Protein AF-A0A1X7IU80-F1 (afdb_monomer_lite)

Secondary structure (DSSP, 8-state):
-EES--HHHHHHHHHHHHHT--EEEEEEE--TTSTT--EEEEEE-S-HHHHHHHHHHTT--GGG----------

pLDDT: mean 88.37, std 14.2, range [38.53, 97.31]

Radius of gyration: 13.6 Å; chains: 1; bounding box: 28×28×36 Å

Foldseek 3Di:
DWDDDDPVNVVVQVVCQVVFHFGKDKTFDDDPVDPPRGMDMDTHHPPLVVVCVVCVVVVRHSVPPDDDDPDDDD

Sequence (74 aa):
MAF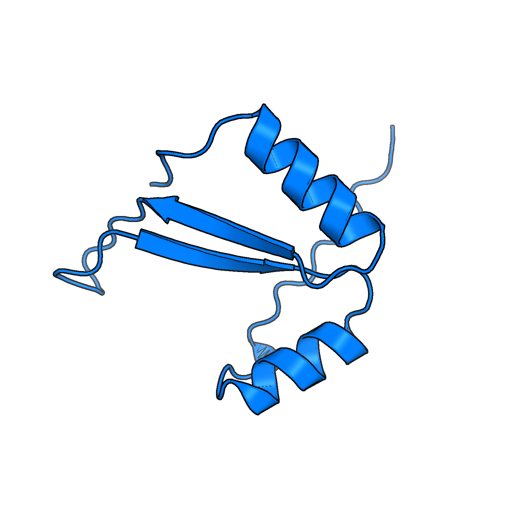GVTRQELTAWKEAVLRGELAFITHYWLDERFPGITTVTKVGCRDILRLAVWCEQHQLPAQYIHLRPSIPSL

Organism: NCBI:txid1852522

Structure (mmCIF, N/CA/C/O backbone):
data_AF-A0A1X7IU80-F1
#
_entry.id   AF-A0A1X7IU80-F1
#
loop_
_atom_site.group_PDB
_atom_site.id
_atom_site.type_symbol
_atom_site.label_atom_id
_atom_site.label_alt_id
_atom_site.label_comp_id
_atom_site.label_asym_id
_atom_site.label_entity_id
_atom_site.label_seq_id
_atom_site.pdbx_PDB_ins_code
_atom_site.Cartn_x
_atom_site.Cartn_y
_atom_site.Cartn_z
_atom_site.occupancy
_atom_site.B_iso_or_equiv
_atom_site.auth_seq_id
_atom_site.auth_comp_id
_atom_site.auth_asym_id
_atom_site.auth_atom_id
_atom_site.pdbx_PDB_model_num
ATOM 1 N N . MET A 1 1 ? 14.737 -3.211 -5.667 1.00 56.19 1 MET A N 1
ATOM 2 C CA . MET A 1 1 ? 15.009 -1.750 -5.661 1.00 56.19 1 MET A CA 1
ATOM 3 C C . MET A 1 1 ? 13.726 -1.014 -6.042 1.00 56.19 1 MET A C 1
ATOM 5 O O . MET A 1 1 ? 12.982 -1.567 -6.838 1.00 56.19 1 MET A O 1
ATOM 9 N N . ALA A 1 2 ? 13.432 0.153 -5.458 1.00 63.22 2 ALA A N 1
ATOM 10 C CA . ALA A 1 2 ? 12.188 0.902 -5.687 1.00 63.22 2 ALA A CA 1
ATOM 11 C C . ALA A 1 2 ? 12.505 2.310 -6.220 1.00 63.22 2 ALA A C 1
ATOM 13 O O . ALA A 1 2 ? 13.242 3.041 -5.562 1.00 63.22 2 ALA A O 1
ATOM 14 N N . PHE A 1 3 ? 11.977 2.687 -7.388 1.00 80.31 3 PHE A N 1
ATOM 15 C CA . PHE A 1 3 ? 12.183 4.011 -7.998 1.00 80.31 3 PHE A CA 1
ATOM 16 C C . PHE A 1 3 ? 10.944 4.467 -8.788 1.00 80.31 3 PHE A C 1
ATOM 18 O O . PHE A 1 3 ? 10.011 3.694 -8.986 1.00 80.31 3 PHE A O 1
ATOM 25 N N . GLY A 1 4 ? 10.903 5.733 -9.210 1.00 88.06 4 GLY A N 1
ATOM 26 C CA . GLY A 1 4 ? 9.759 6.298 -9.944 1.00 88.06 4 GLY A CA 1
ATOM 27 C C . GLY A 1 4 ? 8.614 6.803 -9.069 1.00 88.06 4 GLY A C 1
ATOM 28 O O . GLY A 1 4 ? 7.488 6.878 -9.538 1.00 88.06 4 GLY A O 1
ATOM 29 N N . VAL A 1 5 ? 8.901 7.143 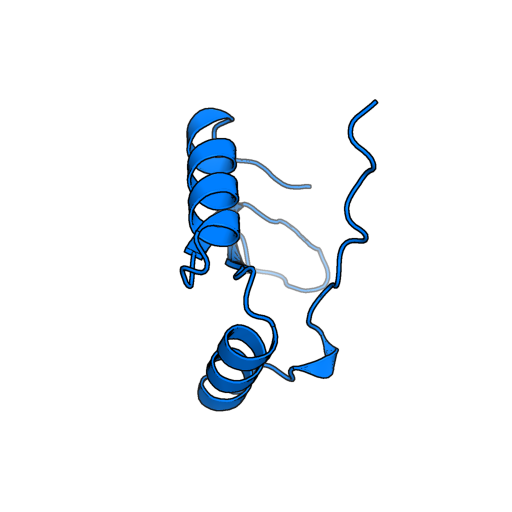-7.810 1.00 92.56 5 VAL A N 1
ATOM 30 C CA . VAL A 1 5 ? 7.986 7.896 -6.952 1.00 92.56 5 VAL A CA 1
ATOM 31 C C . VAL A 1 5 ? 8.746 9.007 -6.241 1.00 92.56 5 VAL A C 1
ATOM 33 O O . VAL A 1 5 ? 9.847 8.800 -5.722 1.00 92.56 5 VAL A O 1
ATOM 36 N N . THR A 1 6 ? 8.181 10.205 -6.250 1.00 93.94 6 THR A N 1
ATOM 37 C CA . THR A 1 6 ? 8.757 11.383 -5.610 1.00 93.94 6 THR A CA 1
ATOM 38 C C . THR A 1 6 ? 8.526 11.358 -4.100 1.00 93.94 6 THR A C 1
ATOM 40 O O . THR A 1 6 ? 7.643 10.675 -3.572 1.00 93.94 6 THR A O 1
ATOM 43 N N . ARG A 1 7 ? 9.311 12.158 -3.367 1.00 93.50 7 ARG A N 1
ATOM 44 C CA . ARG A 1 7 ? 9.085 12.353 -1.926 1.00 93.50 7 ARG A CA 1
ATOM 45 C C . ARG A 1 7 ? 7.699 12.928 -1.644 1.00 93.50 7 ARG A C 1
ATOM 47 O O . ARG A 1 7 ? 7.086 12.536 -0.660 1.00 93.50 7 ARG A O 1
ATOM 54 N N . GLN A 1 8 ? 7.216 13.826 -2.501 1.00 95.75 8 GLN A N 1
ATOM 55 C CA . GLN A 1 8 ? 5.923 14.479 -2.328 1.00 95.75 8 GLN A CA 1
ATOM 56 C C . GLN A 1 8 ? 4.766 13.490 -2.492 1.00 95.75 8 GLN A C 1
ATOM 58 O O . GLN A 1 8 ? 3.889 13.450 -1.636 1.00 95.75 8 GLN A O 1
ATOM 63 N N . GLU A 1 9 ? 4.804 12.634 -3.517 1.00 95.81 9 GLU A N 1
ATOM 64 C CA . GLU A 1 9 ? 3.810 11.567 -3.709 1.00 95.81 9 GLU A CA 1
ATOM 65 C C . GLU A 1 9 ? 3.821 10.572 -2.546 1.00 95.81 9 GLU A C 1
ATOM 67 O O . GLU A 1 9 ? 2.767 10.184 -2.043 1.00 95.81 9 GLU A O 1
ATOM 72 N N . LEU A 1 10 ? 5.010 10.199 -2.060 1.00 94.81 10 LEU A N 1
ATOM 73 C CA . LEU A 1 10 ? 5.129 9.306 -0.911 1.00 94.81 10 LEU A CA 1
ATOM 74 C C . LEU A 1 10 ? 4.567 9.937 0.372 1.00 94.81 10 LEU A C 1
ATOM 76 O O . LEU A 1 10 ? 3.939 9.237 1.167 1.00 94.81 10 LEU A O 1
ATOM 80 N N . THR A 1 11 ? 4.796 11.234 0.594 1.00 95.56 11 THR A N 1
ATOM 81 C CA . THR A 1 11 ? 4.229 11.971 1.733 1.00 95.56 11 THR A CA 1
ATOM 82 C C . THR A 1 11 ? 2.712 12.062 1.624 1.00 95.56 11 THR A C 1
ATOM 84 O O . THR A 1 11 ? 2.028 11.675 2.567 1.00 95.56 11 THR A O 1
ATOM 87 N N . ALA A 1 12 ? 2.180 12.460 0.466 1.00 96.81 12 ALA A N 1
ATOM 88 C CA . ALA A 1 12 ? 0.740 12.545 0.234 1.00 96.81 12 ALA A CA 1
ATOM 89 C C . ALA A 1 12 ? 0.044 11.190 0.442 1.00 96.81 12 ALA A C 1
ATOM 91 O O . ALA A 1 12 ? -0.998 11.114 1.095 1.00 96.81 12 ALA A O 1
ATOM 92 N N . TRP A 1 13 ? 0.657 10.102 -0.036 1.00 96.88 13 TRP A N 1
ATOM 93 C CA . TRP A 1 13 ? 0.167 8.749 0.216 1.00 96.88 13 TRP A CA 1
ATOM 94 C C . TRP A 1 13 ? 0.146 8.421 1.714 1.00 96.88 13 TRP A C 1
ATOM 96 O O . TRP A 1 13 ? -0.874 7.959 2.217 1.00 96.88 13 TRP A O 1
ATOM 106 N N . LYS A 1 14 ? 1.225 8.702 2.460 1.00 95.06 14 LYS A N 1
ATOM 107 C CA . LYS A 1 14 ? 1.262 8.472 3.918 1.00 95.06 14 LYS A CA 1
ATOM 108 C C . LYS A 1 14 ? 0.185 9.265 4.653 1.00 95.06 14 LYS A C 1
ATOM 110 O O . LYS A 1 14 ? -0.454 8.724 5.548 1.00 95.06 14 LYS A O 1
ATOM 115 N N . GLU A 1 15 ? -0.022 10.525 4.290 1.00 96.56 15 GLU A N 1
ATOM 116 C CA . GLU A 1 15 ? -1.059 11.363 4.894 1.00 96.56 15 GLU A CA 1
ATOM 117 C C . GLU A 1 15 ? -2.462 10.809 4.618 1.00 96.56 15 GLU A C 1
ATOM 119 O O . GLU A 1 15 ? -3.269 10.726 5.540 1.00 96.56 15 GLU A O 1
ATOM 124 N N . ALA A 1 16 ? -2.736 10.353 3.393 1.00 97.31 16 ALA A N 1
ATOM 125 C CA . ALA A 1 16 ? -3.992 9.685 3.045 1.00 97.31 16 ALA A CA 1
ATOM 126 C C . ALA A 1 16 ? -4.208 8.399 3.861 1.00 97.31 16 ALA A C 1
ATOM 128 O O . ALA A 1 16 ? -5.270 8.211 4.462 1.00 97.31 16 ALA A O 1
ATOM 129 N N . VAL A 1 17 ? -3.170 7.562 3.987 1.00 96.06 17 VAL A N 1
ATOM 130 C CA . VAL A 1 17 ? -3.191 6.381 4.866 1.00 96.06 17 VAL A CA 1
ATOM 131 C C . VAL A 1 17 ? -3.555 6.784 6.297 1.00 96.06 17 VAL A C 1
ATOM 133 O O . VAL A 1 17 ? -4.457 6.188 6.887 1.00 96.06 17 VAL A O 1
ATOM 136 N N . LEU A 1 18 ? -2.901 7.814 6.850 1.00 94.56 18 LEU A N 1
ATOM 137 C CA . LEU A 1 18 ? -3.150 8.308 8.210 1.00 94.56 18 LEU A CA 1
ATOM 138 C C . LEU A 1 18 ? -4.563 8.878 8.386 1.00 94.56 18 LEU A C 1
ATOM 140 O O . LEU A 1 18 ? -5.146 8.725 9.459 1.00 94.56 18 LEU A O 1
ATOM 144 N N . ARG A 1 19 ? -5.167 9.460 7.349 1.00 96.38 19 ARG A N 1
ATOM 145 C CA . ARG A 1 19 ? -6.576 9.888 7.382 1.00 96.38 19 ARG A CA 1
ATOM 146 C C . ARG A 1 19 ? -7.572 8.722 7.379 1.00 96.38 19 ARG A C 1
ATOM 148 O O . ARG A 1 19 ? -8.747 8.943 7.649 1.00 96.38 19 ARG A O 1
ATOM 155 N N . GLY A 1 20 ? -7.119 7.482 7.179 1.00 94.19 20 GLY A N 1
ATOM 156 C CA . GLY A 1 20 ? -7.989 6.302 7.105 1.00 94.19 20 GLY A CA 1
ATOM 157 C C . GLY A 1 20 ? -8.588 6.084 5.713 1.00 94.19 20 GLY A C 1
ATOM 158 O O . GLY A 1 20 ? -9.579 5.367 5.562 1.00 94.19 20 GLY A O 1
ATOM 159 N N . GLU A 1 21 ? -7.997 6.702 4.691 1.00 97.19 21 GLU A N 1
ATOM 160 C CA . GLU A 1 21 ? -8.336 6.457 3.292 1.00 97.19 21 GLU A CA 1
ATOM 161 C C . GLU A 1 21 ? -7.677 5.152 2.820 1.00 97.19 21 GLU A C 1
ATOM 163 O O . GLU A 1 21 ? -6.624 4.759 3.328 1.00 97.19 21 GLU A O 1
ATOM 168 N N . LEU A 1 22 ? -8.292 4.475 1.846 1.00 96.56 22 LEU A N 1
ATOM 169 C CA . LEU A 1 22 ? -7.619 3.429 1.073 1.00 96.56 22 LEU A CA 1
ATOM 170 C C . LEU A 1 22 ? -6.739 4.133 0.038 1.00 96.56 22 LEU A C 1
ATOM 172 O O . LEU A 1 22 ? -7.224 4.577 -1.000 1.00 96.56 22 LEU A O 1
ATOM 176 N N . ALA A 1 23 ? -5.461 4.296 0.363 1.00 97.06 23 ALA A N 1
ATOM 177 C CA . ALA A 1 23 ? -4.519 5.053 -0.446 1.00 97.06 23 ALA A CA 1
ATOM 178 C C . ALA A 1 23 ? -3.617 4.120 -1.253 1.00 97.06 23 ALA A C 1
ATOM 180 O O . ALA A 1 23 ? -3.058 3.159 -0.717 1.00 97.06 23 ALA A O 1
ATOM 181 N N . PHE A 1 24 ? -3.409 4.449 -2.525 1.00 96.44 24 PHE A N 1
ATOM 182 C CA . PHE A 1 24 ? -2.638 3.641 -3.465 1.00 96.44 24 PHE A CA 1
ATOM 183 C C . PHE A 1 24 ? -1.383 4.375 -3.913 1.00 96.44 24 PHE A C 1
ATOM 185 O O . PHE A 1 24 ? -1.406 5.586 -4.125 1.00 96.44 24 PHE A O 1
ATOM 192 N N . ILE A 1 25 ? -0.289 3.639 -4.076 1.00 95.94 25 ILE A N 1
ATOM 193 C CA . ILE A 1 25 ? 0.944 4.172 -4.645 1.00 95.94 25 ILE A CA 1
ATOM 194 C C . ILE A 1 25 ? 1.622 3.113 -5.507 1.00 95.94 25 ILE A C 1
ATOM 196 O O . ILE A 1 25 ? 1.906 2.003 -5.050 1.00 95.94 25 ILE A O 1
ATOM 200 N N . THR A 1 26 ? 1.876 3.454 -6.767 1.00 95.12 26 THR A N 1
ATOM 201 C CA . THR A 1 26 ? 2.556 2.584 -7.731 1.00 95.12 26 THR A CA 1
ATOM 202 C C . THR A 1 26 ? 3.964 3.102 -7.964 1.00 95.12 26 THR A C 1
ATOM 204 O O . THR A 1 26 ? 4.172 4.303 -8.090 1.00 95.12 26 THR A O 1
ATOM 207 N N . HI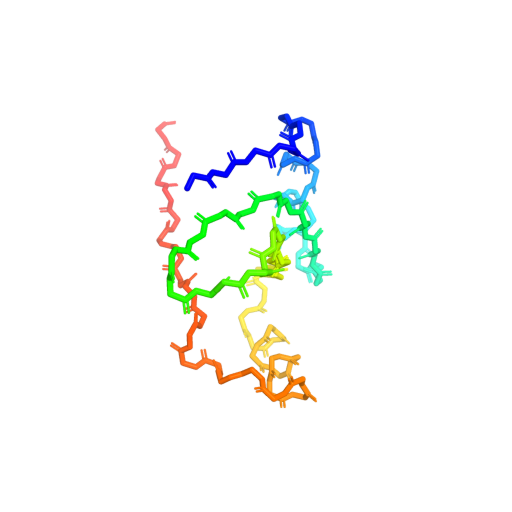S A 1 27 ? 4.939 2.201 -8.001 1.00 94.31 27 HIS A N 1
ATOM 208 C CA . HIS A 1 27 ? 6.325 2.540 -8.319 1.00 94.31 27 HIS A CA 1
ATOM 209 C C . HIS A 1 27 ? 6.989 1.390 -9.069 1.00 94.31 27 HIS A C 1
ATOM 211 O O . HIS A 1 27 ? 6.485 0.263 -9.058 1.00 94.31 27 HIS A O 1
ATOM 217 N N . TYR A 1 28 ? 8.125 1.668 -9.705 1.00 93.06 28 TYR A N 1
ATOM 218 C CA . TYR A 1 28 ? 8.902 0.635 -10.369 1.00 93.06 28 TYR A CA 1
ATOM 219 C C . TYR A 1 28 ? 9.548 -0.291 -9.347 1.00 93.06 28 TYR A C 1
ATOM 221 O O . TYR A 1 28 ? 10.148 0.148 -8.358 1.00 93.06 28 TYR A O 1
ATOM 229 N N . TRP A 1 29 ? 9.430 -1.582 -9.620 1.00 92.00 29 TRP A N 1
ATOM 230 C CA . TRP A 1 29 ? 9.997 -2.661 -8.840 1.00 92.00 29 TRP A CA 1
ATOM 231 C C . TRP A 1 29 ? 10.487 -3.738 -9.798 1.00 92.00 29 TRP A C 1
ATOM 233 O O . TRP A 1 29 ? 9.715 -4.283 -10.579 1.00 92.00 29 TRP A O 1
ATOM 243 N N . LEU A 1 30 ? 11.790 -4.000 -9.743 1.00 90.12 30 LEU A N 1
ATOM 244 C CA . LEU A 1 30 ? 12.436 -5.072 -10.487 1.00 90.12 30 LEU A CA 1
ATOM 245 C C . LEU A 1 30 ? 12.849 -6.154 -9.491 1.00 90.12 30 LEU A C 1
ATOM 247 O O . LEU A 1 30 ? 13.566 -5.859 -8.525 1.00 90.12 30 LEU A O 1
ATOM 251 N N . ASP A 1 31 ? 12.375 -7.375 -9.726 1.00 89.38 31 ASP A N 1
ATOM 252 C CA . ASP A 1 31 ? 12.655 -8.566 -8.926 1.00 89.38 31 ASP A CA 1
ATOM 253 C C . ASP A 1 31 ? 12.750 -9.785 -9.850 1.00 89.38 31 ASP A C 1
ATOM 255 O O . ASP A 1 31 ? 11.854 -10.040 -10.654 1.00 89.38 31 ASP A O 1
ATOM 259 N N . GLU A 1 32 ? 13.846 -10.537 -9.746 1.00 91.44 32 GLU A N 1
ATOM 260 C CA . GLU A 1 32 ? 14.140 -11.677 -10.626 1.00 91.44 32 GLU A CA 1
ATOM 261 C C . GLU A 1 32 ? 13.115 -12.813 -10.500 1.00 91.44 32 GLU A C 1
ATOM 263 O O . GLU A 1 32 ? 12.950 -13.600 -11.429 1.00 91.44 32 GLU A O 1
ATOM 268 N N . ARG A 1 33 ? 12.380 -12.881 -9.381 1.00 93.19 33 ARG A N 1
ATOM 269 C CA . ARG A 1 33 ? 11.307 -13.867 -9.176 1.00 93.19 33 ARG A CA 1
ATOM 270 C C . ARG A 1 33 ? 10.077 -13.586 -10.039 1.00 93.19 33 ARG A C 1
ATOM 272 O O . ARG A 1 33 ? 9.240 -14.470 -10.197 1.00 93.19 33 ARG A O 1
ATOM 279 N N . PHE A 1 34 ? 9.961 -12.373 -10.581 1.00 90.81 34 PHE A N 1
ATOM 280 C CA . PHE A 1 34 ? 8.812 -11.907 -11.355 1.00 90.81 34 PHE A CA 1
ATOM 281 C C . PHE A 1 34 ? 9.260 -11.294 -12.693 1.00 90.81 34 PHE A C 1
ATOM 283 O O . PHE A 1 34 ? 9.119 -10.0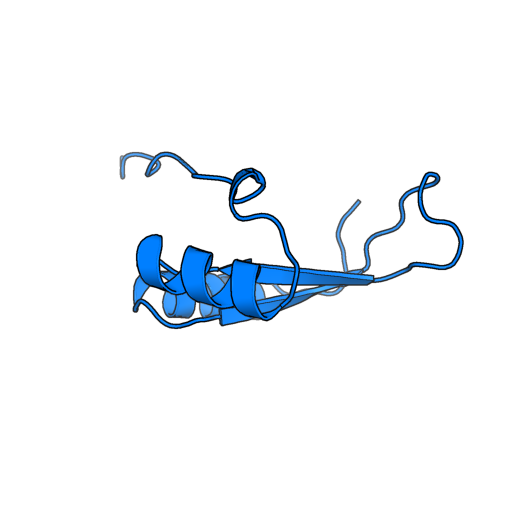87 -12.909 1.00 90.81 34 PHE A O 1
ATOM 290 N N . PRO A 1 35 ? 9.813 -12.106 -13.614 1.00 92.12 35 PRO A N 1
ATOM 291 C CA . PRO A 1 35 ? 10.300 -11.610 -14.894 1.00 92.12 35 PRO A CA 1
ATOM 292 C C . PRO A 1 35 ? 9.168 -10.958 -15.696 1.00 92.12 35 PRO A C 1
ATOM 294 O O . PRO A 1 35 ? 8.076 -11.508 -15.829 1.00 92.12 35 PRO A O 1
ATOM 297 N N . GLY A 1 36 ? 9.433 -9.766 -16.231 1.00 92.81 36 GLY A N 1
ATOM 298 C CA . GLY A 1 36 ? 8.458 -8.983 -16.997 1.00 92.81 36 GLY A CA 1
ATOM 299 C C . GLY A 1 36 ? 7.531 -8.102 -16.153 1.00 92.81 36 GLY A C 1
ATOM 300 O O . GLY A 1 36 ? 6.879 -7.222 -16.712 1.00 92.81 36 GLY A O 1
ATOM 301 N N . ILE A 1 37 ? 7.513 -8.260 -14.825 1.00 93.25 37 ILE A N 1
ATOM 302 C CA . ILE A 1 37 ? 6.820 -7.333 -13.926 1.00 93.25 37 ILE A CA 1
ATOM 303 C C . ILE A 1 37 ? 7.793 -6.225 -13.535 1.00 93.25 37 ILE A C 1
ATOM 305 O O . ILE A 1 37 ? 8.835 -6.475 -12.934 1.00 93.25 37 ILE A O 1
ATOM 309 N N . THR A 1 38 ? 7.458 -4.989 -13.900 1.00 93.88 38 THR A N 1
ATOM 310 C CA . THR A 1 38 ? 8.334 -3.829 -13.681 1.00 93.88 38 THR A CA 1
ATOM 311 C C . THR A 1 38 ? 7.785 -2.838 -12.670 1.00 93.88 38 THR A C 1
ATOM 313 O O . THR A 1 38 ? 8.496 -1.915 -12.276 1.00 93.88 38 THR A O 1
ATOM 316 N N . THR A 1 39 ? 6.543 -3.006 -12.223 1.00 94.19 39 THR A N 1
ATOM 317 C CA . THR A 1 39 ? 5.879 -2.106 -11.281 1.00 94.19 39 THR A CA 1
ATOM 318 C C . THR A 1 39 ? 5.167 -2.886 -10.189 1.00 94.19 39 THR A C 1
ATOM 320 O O . THR A 1 39 ? 4.800 -4.048 -10.350 1.00 94.19 39 THR A O 1
ATOM 323 N N . VAL A 1 40 ? 4.971 -2.228 -9.050 1.00 92.94 40 VAL A N 1
ATOM 324 C CA . VAL A 1 40 ? 4.162 -2.751 -7.953 1.00 92.94 40 VAL A CA 1
ATOM 325 C C . VAL A 1 40 ? 3.292 -1.639 -7.385 1.00 92.94 40 VAL A C 1
ATOM 327 O O . VAL A 1 40 ? 3.753 -0.512 -7.172 1.00 92.94 40 VAL A O 1
ATOM 330 N N . THR A 1 41 ? 2.037 -1.971 -7.107 1.00 94.00 41 THR A N 1
ATOM 331 C CA . THR A 1 41 ? 1.091 -1.087 -6.426 1.00 94.00 41 THR A CA 1
ATOM 332 C C . THR A 1 41 ? 0.977 -1.493 -4.967 1.00 94.00 41 THR A C 1
ATOM 334 O O . THR A 1 41 ? 0.793 -2.664 -4.641 1.00 94.00 41 THR A O 1
ATOM 337 N N . LYS A 1 42 ? 1.093 -0.515 -4.072 1.00 93.38 42 LYS A N 1
ATOM 338 C CA . LYS A 1 42 ? 0.870 -0.676 -2.636 1.00 93.38 42 LYS A CA 1
ATOM 339 C C . LYS A 1 42 ? -0.428 0.014 -2.258 1.00 93.38 42 LYS A C 1
ATOM 341 O O . LYS A 1 42 ? -0.629 1.166 -2.632 1.00 93.38 42 LYS A O 1
ATOM 346 N N . VAL A 1 43 ? -1.255 -0.674 -1.482 1.00 96.00 43 VAL A N 1
ATOM 347 C CA . VAL A 1 43 ? -2.415 -0.100 -0.799 1.00 96.00 43 VAL A CA 1
ATOM 348 C C . VAL A 1 43 ? -2.085 0.077 0.683 1.00 96.00 43 VAL A C 1
ATOM 350 O O . VAL A 1 43 ? -1.380 -0.744 1.272 1.00 96.00 43 VAL A O 1
ATOM 353 N N . GLY A 1 44 ? -2.555 1.161 1.290 1.00 95.38 44 GLY A N 1
ATOM 354 C CA . GLY A 1 44 ? -2.436 1.396 2.723 1.00 95.38 44 GLY A CA 1
ATOM 355 C C . GLY A 1 44 ? -3.694 2.040 3.286 1.00 95.38 44 GLY A C 1
ATOM 356 O O . GLY A 1 44 ? -4.393 2.764 2.582 1.00 95.38 44 GLY A O 1
ATOM 357 N N . CYS A 1 45 ? -3.965 1.785 4.563 1.00 95.94 45 CYS A N 1
ATOM 358 C CA . CYS A 1 45 ? -5.020 2.436 5.331 1.00 95.94 45 CYS A CA 1
ATOM 359 C C . CYS A 1 45 ? -4.683 2.342 6.825 1.00 95.94 45 CYS A C 1
ATOM 361 O O . CYS A 1 45 ? -4.146 1.325 7.266 1.00 95.94 45 CYS A O 1
ATOM 363 N N . ARG A 1 46 ? -4.992 3.382 7.609 1.00 94.75 46 ARG A N 1
ATOM 364 C CA . ARG A 1 46 ? -4.884 3.327 9.079 1.00 94.75 46 ARG A CA 1
ATOM 365 C C . ARG A 1 46 ? -5.929 2.398 9.703 1.00 94.75 46 ARG A C 1
ATOM 367 O O . ARG A 1 46 ? -5.665 1.817 10.751 1.00 94.75 46 ARG A O 1
ATOM 374 N N . A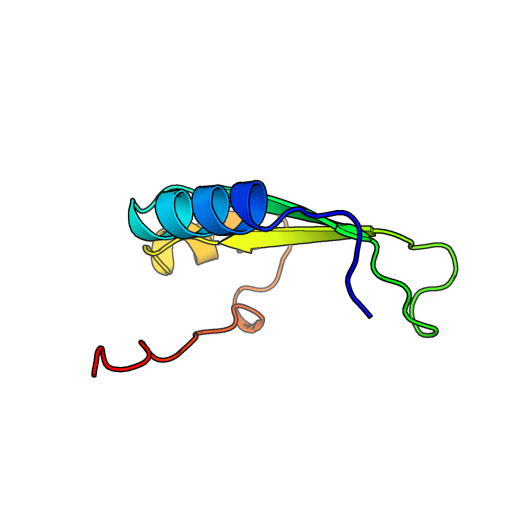SP A 1 47 ? -7.091 2.257 9.071 1.00 94.69 47 ASP A N 1
ATOM 375 C CA . ASP A 1 47 ? -8.106 1.288 9.478 1.00 94.69 47 ASP A CA 1
ATOM 376 C C . ASP A 1 47 ? -7.760 -0.088 8.893 1.00 94.69 47 ASP A C 1
ATOM 378 O O . ASP A 1 47 ? -7.984 -0.369 7.713 1.00 94.69 47 ASP A O 1
ATOM 382 N N . ILE A 1 48 ? -7.171 -0.938 9.734 1.00 91.69 48 ILE A N 1
ATOM 383 C CA . ILE A 1 48 ? -6.727 -2.280 9.346 1.00 91.69 48 ILE A CA 1
ATOM 384 C C . ILE A 1 48 ? -7.903 -3.189 8.988 1.00 91.69 48 ILE A C 1
ATOM 386 O O . ILE A 1 48 ? -7.762 -4.009 8.085 1.00 91.69 48 ILE A O 1
ATOM 390 N N . LEU A 1 49 ? -9.061 -3.040 9.639 1.00 94.06 49 LEU A N 1
ATOM 391 C CA . LEU A 1 49 ? -10.234 -3.855 9.317 1.00 94.06 49 LEU A CA 1
ATOM 392 C C . LEU A 1 49 ? -10.752 -3.499 7.927 1.00 94.06 49 LEU A C 1
ATOM 394 O O . LEU A 1 49 ? -10.993 -4.383 7.107 1.00 94.06 49 LEU A O 1
ATOM 398 N N . ARG A 1 50 ? -10.838 -2.200 7.627 1.00 95.44 50 ARG A N 1
ATOM 399 C CA . ARG A 1 50 ? -11.198 -1.719 6.291 1.00 95.44 50 ARG A CA 1
ATOM 400 C C . ARG A 1 50 ? -10.204 -2.183 5.228 1.00 95.44 50 ARG A C 1
ATOM 402 O O . ARG A 1 50 ? -10.625 -2.602 4.151 1.00 95.44 50 ARG A O 1
ATOM 409 N N . LEU A 1 51 ? -8.904 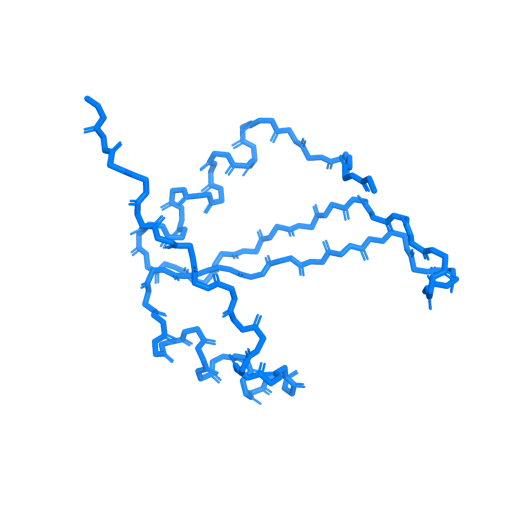-2.126 5.525 1.00 95.69 51 LEU A N 1
ATOM 410 C CA . LEU A 1 51 ? -7.862 -2.611 4.619 1.00 95.69 51 LEU A CA 1
ATOM 411 C C . LEU A 1 51 ? -7.992 -4.112 4.361 1.00 95.69 51 LEU A C 1
ATOM 413 O O . LEU A 1 51 ? -7.920 -4.531 3.213 1.00 95.69 51 LEU A O 1
ATOM 417 N N . ALA A 1 52 ? -8.212 -4.905 5.409 1.00 95.06 52 ALA A N 1
ATOM 418 C CA . ALA A 1 52 ? -8.369 -6.349 5.303 1.00 95.06 52 ALA A CA 1
ATOM 419 C C . ALA A 1 52 ? -9.582 -6.723 4.447 1.00 95.06 52 ALA A C 1
ATOM 421 O O . ALA A 1 52 ? -9.441 -7.515 3.522 1.00 95.06 52 ALA A O 1
ATOM 422 N N . VAL A 1 53 ? -10.739 -6.096 4.686 1.00 96.25 53 VAL A N 1
ATOM 423 C CA . VAL A 1 53 ? -11.942 -6.312 3.866 1.00 96.25 53 VAL A CA 1
ATOM 424 C C . VAL A 1 53 ? -11.668 -5.993 2.397 1.00 96.25 53 VAL A C 1
ATOM 426 O O . VAL A 1 53 ? -12.041 -6.775 1.526 1.00 96.25 53 VAL A O 1
ATOM 429 N N . TRP A 1 54 ? -10.985 -4.881 2.116 1.00 95.88 54 TRP A N 1
ATOM 430 C CA . TRP A 1 54 ? -10.612 -4.527 0.748 1.00 95.88 54 TRP A CA 1
ATOM 431 C C . TRP A 1 54 ? -9.657 -5.561 0.129 1.00 95.88 54 TRP A C 1
ATOM 433 O O . TRP A 1 54 ? -9.875 -6.002 -0.995 1.00 95.88 54 TRP A O 1
ATOM 443 N N . CYS A 1 55 ? -8.630 -6.001 0.860 1.00 94.94 55 CYS A N 1
ATOM 444 C CA . CYS A 1 55 ? -7.691 -7.019 0.387 1.00 94.94 55 CYS A CA 1
ATOM 445 C C . CYS A 1 55 ? -8.412 -8.323 0.007 1.00 94.94 55 CYS A C 1
ATOM 447 O O . CYS A 1 55 ? -8.233 -8.813 -1.108 1.00 94.94 55 CYS A O 1
ATOM 449 N N . GLU A 1 56 ? -9.290 -8.830 0.875 1.00 95.31 56 GLU A N 1
ATOM 450 C CA . GLU A 1 56 ? -10.050 -10.061 0.622 1.00 95.31 56 GLU A CA 1
ATOM 451 C C . GLU A 1 56 ? -10.977 -9.927 -0.599 1.00 95.31 56 GLU A C 1
ATOM 453 O O . GLU A 1 56 ? -11.040 -10.830 -1.435 1.00 95.31 56 GLU A O 1
ATOM 458 N N . GLN A 1 57 ? -11.632 -8.771 -0.777 1.00 96.19 57 GLN A N 1
ATOM 459 C CA . GLN A 1 57 ? -12.443 -8.479 -1.971 1.00 96.19 57 GLN A CA 1
ATOM 460 C C . GLN A 1 57 ? -11.629 -8.523 -3.273 1.00 96.19 57 GLN A C 1
ATOM 462 O O . GLN A 1 57 ? -12.167 -8.858 -4.328 1.00 96.19 57 GLN A O 1
ATOM 467 N N . HIS A 1 58 ? -10.337 -8.207 -3.198 1.00 94.69 58 HIS A N 1
ATOM 468 C CA . HIS A 1 58 ? -9.405 -8.210 -4.322 1.00 94.69 58 HIS A CA 1
ATOM 469 C C . HIS A 1 58 ? -8.532 -9.473 -4.391 1.00 94.69 58 HIS A C 1
ATOM 471 O O . HIS A 1 58 ? -7.544 -9.482 -5.124 1.00 94.69 58 HIS A O 1
ATOM 477 N N . GLN A 1 59 ? -8.892 -10.541 -3.665 1.00 94.75 59 GLN A N 1
ATOM 478 C CA . GLN A 1 59 ? -8.162 -11.820 -3.642 1.00 94.75 59 GLN A CA 1
ATOM 479 C C . GLN A 1 59 ? -6.702 -11.668 -3.180 1.00 94.75 59 GLN A C 1
ATOM 481 O O . GLN A 1 59 ? -5.825 -12.454 -3.539 1.00 94.75 59 GLN A O 1
ATOM 486 N N . LEU A 1 60 ? -6.441 -10.646 -2.366 1.00 91.81 60 LEU A N 1
ATOM 487 C CA . LEU A 1 60 ? -5.170 -10.415 -1.700 1.00 91.81 60 LEU A CA 1
ATOM 488 C C . LEU A 1 60 ? -5.295 -10.942 -0.267 1.00 91.81 60 LEU A C 1
ATOM 490 O O . LEU A 1 60 ? -6.054 -10.370 0.512 1.00 91.81 60 LEU A O 1
ATOM 494 N N . PRO A 1 61 ? -4.559 -11.997 0.118 1.00 88.38 61 PRO A N 1
ATOM 495 C CA . PRO A 1 61 ? -4.683 -12.552 1.460 1.00 88.38 61 PRO A CA 1
ATOM 496 C C . PRO A 1 61 ? -4.312 -11.519 2.531 1.00 88.38 61 PRO A C 1
ATOM 498 O O . PRO A 1 61 ? -3.179 -11.023 2.557 1.00 88.38 61 PRO A O 1
ATOM 501 N N . ALA A 1 62 ? -5.233 -11.222 3.452 1.00 86.06 62 ALA A N 1
ATOM 502 C CA . ALA A 1 62 ? -5.037 -10.218 4.500 1.00 86.06 62 ALA A CA 1
ATOM 503 C C . ALA A 1 62 ? -3.847 -10.532 5.429 1.00 86.06 62 ALA A C 1
ATOM 505 O O . ALA A 1 62 ? -3.258 -9.624 6.013 1.00 86.06 62 ALA A O 1
ATOM 506 N N . GLN A 1 63 ? -3.424 -11.799 5.511 1.00 87.50 63 GLN A N 1
ATOM 507 C CA . GLN A 1 63 ? -2.221 -12.225 6.240 1.00 87.50 63 GLN A CA 1
ATOM 508 C C . GLN A 1 63 ? -0.926 -11.544 5.761 1.00 87.50 63 GLN A C 1
ATOM 510 O O . GLN A 1 63 ? 0.057 -11.504 6.497 1.00 87.50 63 GLN A O 1
ATOM 515 N N . TYR A 1 64 ? -0.909 -11.006 4.536 1.00 86.62 64 TYR A N 1
ATOM 516 C CA . TYR A 1 64 ? 0.235 -10.276 3.987 1.00 86.62 64 TYR A CA 1
ATOM 517 C C . TYR A 1 64 ? 0.214 -8.774 4.304 1.00 86.62 64 TYR A C 1
ATOM 519 O O . TYR A 1 64 ? 1.111 -8.045 3.870 1.00 86.62 64 TYR A O 1
ATOM 527 N N . ILE A 1 65 ? -0.770 -8.289 5.072 1.00 88.12 65 ILE A N 1
ATOM 528 C CA . ILE A 1 65 ? -0.787 -6.904 5.550 1.00 88.12 65 ILE A CA 1
ATOM 529 C C . ILE A 1 65 ? 0.405 -6.689 6.483 1.00 88.12 65 ILE A C 1
ATOM 531 O O . ILE A 1 65 ? 0.479 -7.212 7.594 1.00 88.12 65 ILE A O 1
ATOM 535 N N . HIS A 1 66 ? 1.350 -5.869 6.028 1.00 85.94 66 HIS A N 1
ATOM 536 C CA . HIS A 1 66 ? 2.507 -5.490 6.823 1.00 85.94 66 HIS A CA 1
ATOM 537 C C . HIS A 1 66 ? 2.109 -4.424 7.851 1.00 85.94 66 HIS A C 1
ATOM 539 O O . HIS A 1 66 ? 1.999 -3.238 7.525 1.00 85.94 66 HIS A O 1
ATOM 545 N N . LEU A 1 67 ? 1.944 -4.833 9.108 1.00 80.88 67 LEU A N 1
ATOM 546 C CA . LEU A 1 67 ? 1.735 -3.917 10.225 1.00 80.88 67 LEU A CA 1
ATOM 547 C C . LEU A 1 67 ? 3.063 -3.254 10.588 1.00 80.88 67 LEU A C 1
ATOM 549 O O . LEU A 1 67 ? 3.960 -3.889 11.141 1.00 80.88 67 LEU A O 1
ATOM 553 N N . ARG A 1 68 ? 3.210 -1.963 10.276 1.00 71.19 68 ARG A N 1
ATOM 554 C CA . ARG A 1 68 ? 4.320 -1.190 10.835 1.00 71.19 68 ARG A CA 1
ATOM 555 C C . ARG A 1 68 ? 3.983 -0.830 12.280 1.00 71.19 68 ARG A C 1
ATOM 557 O O . ARG A 1 68 ? 2.940 -0.208 12.489 1.00 71.19 68 ARG A O 1
ATOM 564 N N . PRO A 1 69 ? 4.853 -1.135 13.258 1.00 59.44 69 PRO A N 1
ATOM 565 C CA . PRO A 1 69 ? 4.754 -0.480 14.548 1.00 59.44 69 PRO A CA 1
ATOM 566 C C . PRO A 1 69 ? 4.849 1.030 14.322 1.00 59.44 69 PRO A C 1
ATOM 568 O O . PRO A 1 69 ? 5.654 1.496 13.506 1.00 59.44 69 PRO A O 1
ATOM 571 N N . SER A 1 70 ? 3.999 1.795 15.005 1.00 55.91 70 SER A N 1
ATOM 572 C CA . SER A 1 70 ? 4.128 3.247 15.061 1.00 55.91 70 SER A CA 1
ATOM 573 C C . SER A 1 70 ? 5.540 3.564 15.544 1.00 55.91 70 SER A C 1
ATOM 575 O O . SER A 1 70 ? 5.882 3.255 16.685 1.00 55.91 70 SER A O 1
ATOM 577 N N . ILE A 1 71 ? 6.377 4.123 14.668 1.00 47.94 71 ILE A N 1
ATOM 578 C CA . ILE A 1 71 ? 7.666 4.680 15.079 1.00 47.94 71 ILE A CA 1
ATOM 579 C C . ILE A 1 71 ? 7.331 5.731 16.147 1.00 47.94 71 ILE A C 1
ATOM 581 O O . ILE A 1 71 ? 6.496 6.594 15.855 1.00 47.94 71 ILE A O 1
ATOM 585 N N . PRO A 1 72 ? 7.894 5.658 17.368 1.00 39.66 72 PRO A N 1
ATOM 586 C CA . PRO A 1 72 ? 7.635 6.676 18.371 1.00 39.66 72 PRO A CA 1
ATOM 587 C C . PRO A 1 72 ? 8.119 8.011 17.807 1.00 39.66 72 PRO A C 1
ATOM 589 O O . PRO A 1 72 ? 9.237 8.097 17.296 1.00 39.66 72 PRO A O 1
ATOM 592 N N . SER A 1 73 ? 7.278 9.039 17.859 1.00 42.22 73 SER A N 1
ATOM 593 C CA . SER A 1 73 ? 7.752 10.410 17.696 1.00 42.22 73 SER A CA 1
ATOM 594 C C . SER A 1 73 ? 8.750 10.682 18.824 1.00 42.22 73 SER A C 1
ATOM 596 O O . SER A 1 73 ? 8.358 10.631 19.990 1.00 42.22 73 SER A O 1
ATOM 598 N N . LEU A 1 74 ? 10.024 10.870 18.462 1.00 38.53 74 LEU A N 1
ATOM 599 C CA . LEU A 1 74 ? 11.049 11.451 19.335 1.00 38.53 74 LEU A CA 1
ATOM 600 C C . LEU A 1 74 ? 10.631 12.852 19.788 1.00 38.53 74 LEU A C 1
ATOM 602 O O . LEU A 1 74 ? 10.016 13.564 18.959 1.00 38.53 74 LEU A O 1
#